Protein AF-A0A7J2MDX1-F1 (afdb_monomer)

Radius of gyration: 11.25 Å; Cα contacts (8 Å, |Δi|>4): 47; chains: 1; bounding box: 22×18×30 Å

Structure (mmCIF, N/CA/C/O backbone):
data_AF-A0A7J2MDX1-F1
#
_entry.id   AF-A0A7J2MDX1-F1
#
loop_
_atom_site.group_PDB
_atom_site.id
_atom_site.type_symbol
_atom_site.label_atom_id
_atom_site.label_alt_id
_atom_site.label_comp_id
_atom_site.label_asym_id
_atom_site.label_entity_id
_atom_site.label_seq_id
_atom_site.pdbx_PDB_ins_code
_atom_site.Cartn_x
_atom_site.Cartn_y
_atom_site.Cartn_z
_atom_site.occupancy
_atom_site.B_iso_or_equiv
_atom_site.auth_seq_id
_atom_site.auth_comp_id
_atom_site.auth_asym_id
_atom_site.auth_atom_id
_atom_site.pdbx_PDB_model_num
ATOM 1 N N . SER A 1 1 ? 1.043 -11.316 -7.348 1.00 80.75 1 SER A N 1
ATOM 2 C CA . SER A 1 1 ? 2.467 -10.904 -7.344 1.00 80.75 1 SER A CA 1
ATOM 3 C C . SER A 1 1 ? 2.822 -10.341 -8.706 1.00 80.75 1 SER A C 1
ATOM 5 O O . SER A 1 1 ? 2.364 -10.905 -9.691 1.00 80.75 1 SER A O 1
ATOM 7 N N . HIS A 1 2 ? 3.611 -9.266 -8.740 1.00 85.06 2 HIS A N 1
ATOM 8 C CA . HIS A 1 2 ? 4.030 -8.570 -9.960 1.00 85.06 2 HIS A CA 1
ATOM 9 C C . HIS A 1 2 ? 4.915 -9.432 -10.876 1.00 85.06 2 HIS A C 1
ATOM 11 O O . HIS A 1 2 ? 5.703 -10.261 -10.401 1.00 85.06 2 HIS A O 1
ATOM 17 N N . ARG A 1 3 ? 4.820 -9.208 -12.190 1.00 85.50 3 ARG A N 1
ATOM 18 C CA . ARG A 1 3 ? 5.654 -9.832 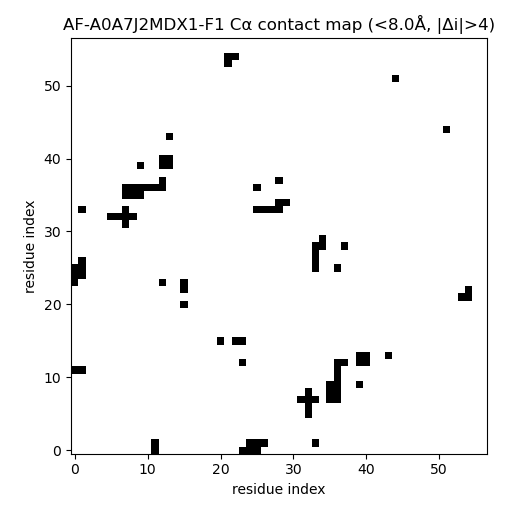-13.236 1.00 85.50 3 ARG A CA 1
ATOM 19 C C . ARG A 1 3 ? 6.601 -8.822 -13.898 1.00 85.50 3 ARG A C 1
ATOM 21 O O . ARG A 1 3 ? 6.353 -7.628 -13.891 1.00 85.50 3 ARG A O 1
ATOM 28 N N . SER A 1 4 ? 7.715 -9.293 -14.467 1.00 75.69 4 SER A N 1
ATOM 29 C CA . SER A 1 4 ? 8.836 -8.452 -14.943 1.00 75.69 4 SER A CA 1
ATOM 30 C C . SER A 1 4 ? 8.516 -7.491 -16.098 1.00 75.69 4 SER A C 1
ATOM 32 O O . SER A 1 4 ? 9.299 -6.568 -16.317 1.00 75.69 4 SER A O 1
ATOM 34 N N . ALA A 1 5 ? 7.400 -7.689 -16.803 1.00 80.69 5 ALA A N 1
ATOM 35 C CA . ALA A 1 5 ? 6.942 -6.872 -17.930 1.00 80.69 5 ALA A CA 1
ATOM 36 C C . ALA A 1 5 ? 5.483 -6.409 -17.744 1.00 80.69 5 ALA A C 1
ATOM 38 O O . ALA A 1 5 ? 4.681 -6.447 -18.673 1.00 80.69 5 ALA A O 1
ATOM 39 N N . GLU A 1 6 ? 5.112 -6.049 -16.517 1.00 84.31 6 GLU A N 1
ATOM 40 C CA . GLU A 1 6 ? 3.771 -5.546 -16.225 1.00 84.31 6 GLU A CA 1
ATOM 41 C C . GLU A 1 6 ? 3.566 -4.086 -16.639 1.00 84.31 6 GLU A C 1
ATOM 43 O O . GLU A 1 6 ? 4.507 -3.313 -16.809 1.00 84.31 6 GLU A O 1
ATOM 48 N N . THR A 1 7 ? 2.296 -3.716 -16.769 1.00 91.88 7 THR A N 1
ATOM 49 C CA . THR A 1 7 ? 1.843 -2.350 -17.027 1.00 91.88 7 THR A CA 1
ATOM 50 C C . THR A 1 7 ? 1.561 -1.611 -15.711 1.00 91.88 7 THR A C 1
ATOM 52 O O . THR A 1 7 ? 1.638 -2.180 -14.618 1.00 91.88 7 THR A O 1
ATOM 55 N N . CYS A 1 8 ? 1.182 -0.333 -15.808 1.00 94.06 8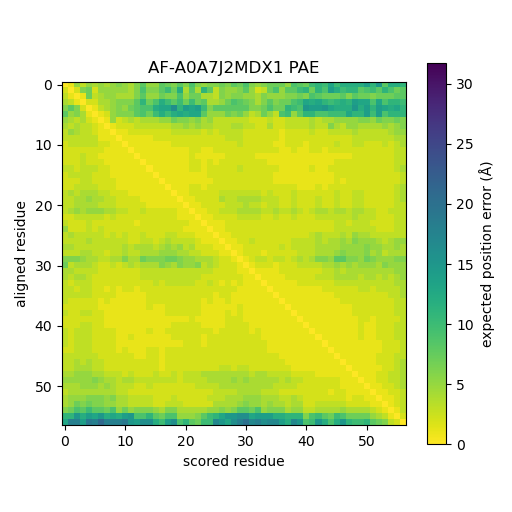 CYS A N 1
ATOM 56 C CA . CYS A 1 8 ? 0.685 0.465 -14.679 1.00 94.06 8 CYS A CA 1
ATOM 57 C C . CYS A 1 8 ? -0.728 0.077 -14.207 1.00 94.06 8 CYS A C 1
ATOM 59 O O . CYS A 1 8 ? -1.335 0.821 -13.440 1.00 94.06 8 CYS A O 1
ATOM 61 N N . ASP A 1 9 ? -1.256 -1.059 -14.664 1.00 94.38 9 ASP A N 1
ATOM 62 C CA . ASP A 1 9 ? -2.479 -1.632 -14.121 1.00 94.38 9 ASP A CA 1
ATOM 63 C C . ASP A 1 9 ? -2.266 -2.026 -12.652 1.00 94.38 9 ASP A C 1
ATOM 65 O O . ASP A 1 9 ? -1.272 -2.671 -12.299 1.00 94.38 9 ASP A O 1
ATOM 69 N N . SER A 1 10 ? -3.179 -1.605 -11.782 1.00 96.50 10 SER A N 1
ATOM 70 C CA . SER A 1 10 ? -3.082 -1.815 -10.341 1.00 96.50 10 SER A CA 1
ATOM 71 C C . SER A 1 10 ? -4.015 -2.897 -9.805 1.00 96.50 10 SER A C 1
ATOM 73 O O . SER A 1 10 ? -4.022 -3.089 -8.594 1.00 96.50 10 SER A O 1
ATOM 75 N N . MET A 1 11 ? -4.710 -3.658 -10.663 1.00 95.94 11 MET A N 1
ATOM 76 C CA . MET A 1 11 ? -5.758 -4.613 -10.264 1.00 95.94 11 MET A CA 1
ATOM 77 C C . MET A 1 11 ? -5.302 -5.618 -9.203 1.00 95.94 11 MET A C 1
ATOM 79 O O . MET A 1 11 ? -6.092 -6.082 -8.386 1.00 95.94 11 MET A O 1
ATOM 83 N N . ILE A 1 12 ? -4.015 -5.983 -9.191 1.00 95.81 12 ILE A N 1
ATOM 84 C CA . ILE A 1 12 ? -3.498 -6.932 -8.199 1.00 95.81 12 ILE A CA 1
ATOM 85 C C . ILE A 1 12 ? -3.481 -6.368 -6.769 1.00 95.81 12 ILE A C 1
ATOM 87 O O . ILE A 1 12 ? -3.425 -7.161 -5.833 1.00 95.81 12 ILE A O 1
ATOM 91 N N . ALA A 1 13 ? -3.494 -5.041 -6.595 1.00 97.38 13 ALA A N 1
ATOM 92 C CA . ALA A 1 13 ? -3.652 -4.398 -5.292 1.00 97.38 13 ALA A CA 1
ATOM 93 C C . ALA A 1 13 ? -5.095 -4.558 -4.795 1.00 97.38 13 ALA A C 1
ATOM 95 O O . ALA A 1 13 ? -5.302 -5.033 -3.681 1.00 97.38 13 ALA A O 1
ATOM 96 N N . ASP A 1 14 ? -6.074 -4.276 -5.658 1.00 97.81 14 ASP A N 1
ATOM 97 C CA . ASP A 1 14 ? -7.500 -4.432 -5.358 1.00 97.81 14 ASP A CA 1
ATOM 98 C C . ASP A 1 14 ? -7.847 -5.889 -5.029 1.00 97.81 14 ASP A C 1
ATOM 100 O O . ASP A 1 14 ? -8.463 -6.175 -4.005 1.00 97.81 14 ASP A O 1
ATOM 104 N N . VAL A 1 15 ? -7.371 -6.837 -5.847 1.00 97.69 15 VAL A N 1
ATOM 105 C CA . VAL A 1 15 ? -7.573 -8.274 -5.603 1.00 97.69 15 VAL A CA 1
ATOM 106 C C . VAL A 1 15 ? -6.951 -8.706 -4.277 1.00 97.69 15 VAL A C 1
ATOM 108 O O . VAL A 1 15 ? -7.564 -9.493 -3.563 1.00 97.69 15 VAL A O 1
ATOM 111 N N . ALA A 1 16 ? -5.758 -8.209 -3.929 1.00 97.06 16 ALA A N 1
ATOM 112 C CA . ALA A 1 16 ? -5.099 -8.571 -2.675 1.00 97.06 16 ALA A CA 1
ATOM 113 C C . ALA A 1 16 ? -5.911 -8.126 -1.451 1.00 97.06 16 ALA A C 1
ATOM 115 O O . ALA A 1 16 ? -6.088 -8.918 -0.527 1.00 97.06 16 ALA A O 1
ATOM 116 N N . VAL A 1 17 ? -6.449 -6.904 -1.469 1.00 97.06 17 VAL A N 1
ATOM 117 C CA . VAL A 1 17 ? -7.296 -6.397 -0.380 1.00 97.06 17 VAL A CA 1
ATOM 118 C C . VAL A 1 17 ? -8.637 -7.135 -0.343 1.00 97.06 17 VAL A C 1
ATOM 120 O O . VAL A 1 17 ? -9.062 -7.570 0.724 1.00 97.06 17 VAL A O 1
ATOM 123 N N . ALA A 1 18 ? -9.270 -7.356 -1.499 1.00 97.31 18 ALA A N 1
ATOM 124 C CA . ALA A 1 18 ? -10.580 -8.002 -1.592 1.00 97.31 18 ALA A CA 1
ATOM 125 C C . ALA A 1 18 ? -10.596 -9.438 -1.039 1.00 97.31 18 ALA A C 1
ATOM 127 O O . ALA A 1 18 ? -11.594 -9.862 -0.461 1.00 97.31 18 ALA A O 1
ATOM 128 N N . ILE A 1 19 ? -9.501 -10.187 -1.202 1.00 96.88 19 ILE A N 1
ATOM 129 C CA . ILE A 1 19 ? -9.381 -11.555 -0.670 1.00 96.88 19 ILE A CA 1
ATOM 130 C C . ILE A 1 19 ? -8.796 -11.607 0.748 1.00 96.88 19 ILE A C 1
ATOM 132 O O . ILE A 1 19 ? -8.645 -12.700 1.289 1.00 96.88 19 ILE A O 1
ATOM 136 N N . GLY A 1 20 ?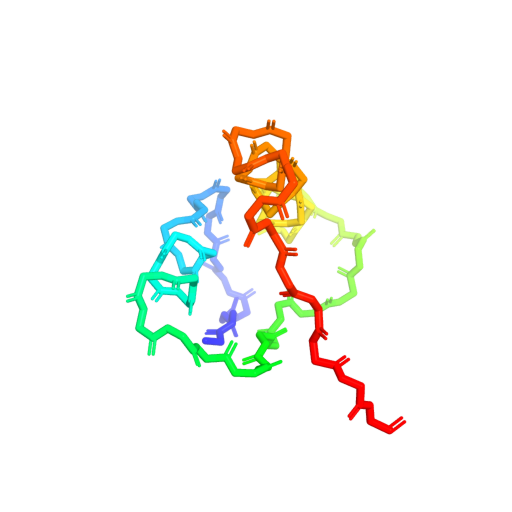 -8.433 -10.461 1.336 1.00 95.06 20 GLY A N 1
ATOM 137 C CA . GLY A 1 20 ? -7.778 -10.397 2.643 1.00 95.06 20 GLY A CA 1
ATOM 138 C C . GLY A 1 20 ? -6.387 -11.035 2.653 1.00 95.06 20 GLY A C 1
ATOM 139 O O . GLY A 1 20 ? -6.042 -11.731 3.602 1.00 95.06 20 GLY A O 1
ATOM 140 N N . ALA A 1 21 ? -5.601 -10.863 1.586 1.00 95.62 21 ALA A N 1
ATOM 141 C CA . ALA A 1 21 ? -4.234 -11.372 1.548 1.00 95.62 21 ALA A CA 1
ATOM 142 C C . ALA A 1 21 ? -3.318 -10.556 2.473 1.00 95.62 21 ALA A C 1
ATOM 144 O O . ALA A 1 21 ? -3.225 -9.339 2.335 1.00 95.62 21 ALA A O 1
ATOM 145 N N . ASP A 1 22 ? -2.554 -11.236 3.329 1.00 93.50 22 ASP A N 1
ATOM 146 C CA . ASP A 1 22 ? -1.622 -10.570 4.253 1.00 93.50 22 ASP A CA 1
ATOM 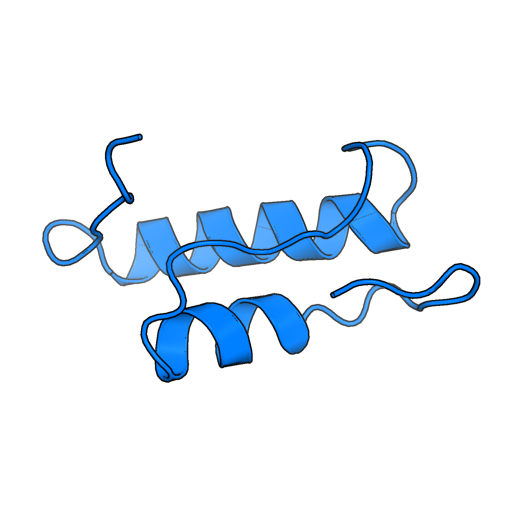147 C C . ASP A 1 22 ? -0.414 -9.930 3.547 1.00 93.50 22 ASP A C 1
ATOM 149 O O . ASP A 1 22 ? 0.201 -8.997 4.060 1.00 93.50 22 ASP A O 1
ATOM 153 N N . LEU A 1 23 ? -0.032 -10.446 2.371 1.00 94.06 23 LEU A N 1
ATOM 154 C CA . LEU A 1 23 ? 1.196 -10.062 1.673 1.00 94.06 23 LEU A CA 1
ATOM 155 C C . LEU A 1 23 ? 0.972 -9.849 0.175 1.00 94.06 23 LEU A C 1
ATOM 157 O O . LEU A 1 23 ? 0.516 -10.741 -0.545 1.00 94.06 23 LEU A O 1
ATOM 161 N N . LEU A 1 24 ? 1.449 -8.710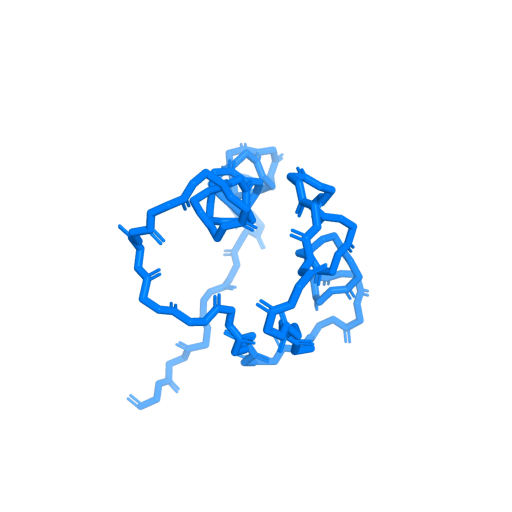 -0.335 1.00 94.06 24 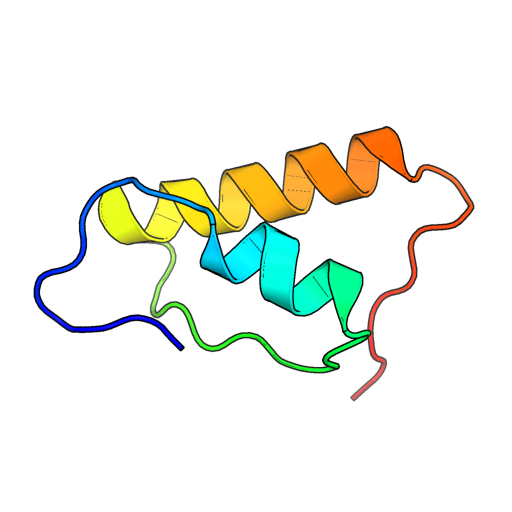LEU A N 1
ATOM 162 C CA . LEU A 1 24 ? 1.559 -8.438 -1.766 1.00 94.06 24 LEU A CA 1
ATOM 163 C C . LEU A 1 24 ? 3.019 -8.205 -2.168 1.00 94.06 24 LEU A C 1
ATOM 165 O O . LEU A 1 24 ? 3.644 -7.206 -1.824 1.00 94.06 24 LEU A O 1
ATOM 169 N N . LYS A 1 25 ? 3.559 -9.097 -3.003 1.00 94.38 25 LYS A N 1
ATOM 170 C CA . LYS A 1 25 ? 4.877 -8.901 -3.623 1.00 94.38 25 LYS A CA 1
ATOM 171 C C . LYS A 1 25 ? 4.745 -8.158 -4.951 1.00 94.38 25 LYS A C 1
ATOM 173 O O . LYS A 1 25 ? 4.423 -8.788 -5.967 1.00 94.38 25 LYS A O 1
ATOM 178 N N . THR A 1 26 ? 5.059 -6.860 -4.946 1.00 93.31 26 THR A N 1
ATOM 179 C CA . THR A 1 26 ? 5.008 -5.993 -6.139 1.00 93.31 26 THR A CA 1
ATOM 180 C C . THR A 1 26 ? 6.351 -5.376 -6.583 1.00 93.31 26 THR A C 1
ATOM 182 O O . THR A 1 26 ? 6.398 -4.555 -7.497 1.00 93.31 26 THR A O 1
ATOM 185 N N . GLY A 1 27 ? 7.470 -5.833 -6.008 1.00 91.56 27 GLY A N 1
ATOM 186 C CA . GLY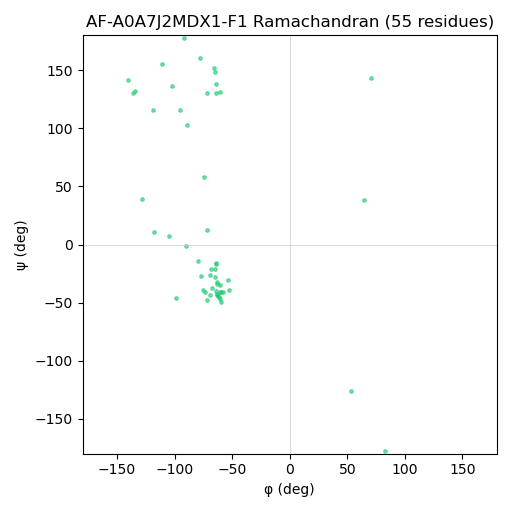 A 1 27 ? 8.821 -5.355 -6.345 1.00 91.56 27 GLY A CA 1
ATOM 187 C C . GLY A 1 27 ? 9.199 -4.062 -5.617 1.00 91.56 27 GLY A C 1
ATOM 188 O O . GLY A 1 27 ? 8.441 -3.584 -4.794 1.00 91.56 27 GLY A O 1
ATOM 189 N N . ALA A 1 28 ? 10.386 -3.509 -5.881 1.00 92.12 28 ALA A N 1
ATOM 190 C CA . ALA A 1 28 ? 10.809 -2.251 -5.252 1.00 92.12 28 ALA A CA 1
ATOM 191 C C . ALA A 1 28 ? 9.920 -1.068 -5.703 1.00 92.12 28 ALA A C 1
ATOM 193 O O . ALA A 1 28 ? 9.455 -1.099 -6.848 1.00 92.12 28 ALA A O 1
ATOM 194 N N . PRO A 1 29 ? 9.740 -0.016 -4.877 1.00 90.31 29 PRO A N 1
ATOM 195 C CA . PRO A 1 29 ? 8.978 1.195 -5.211 1.00 90.31 29 PRO A CA 1
ATOM 196 C C . PRO A 1 29 ? 9.758 2.096 -6.184 1.00 90.31 29 PRO A C 1
ATOM 198 O O . PRO A 1 29 ? 10.085 3.244 -5.909 1.00 90.31 29 PRO A O 1
ATOM 201 N N . ALA A 1 30 ? 10.107 1.534 -7.334 1.00 89.1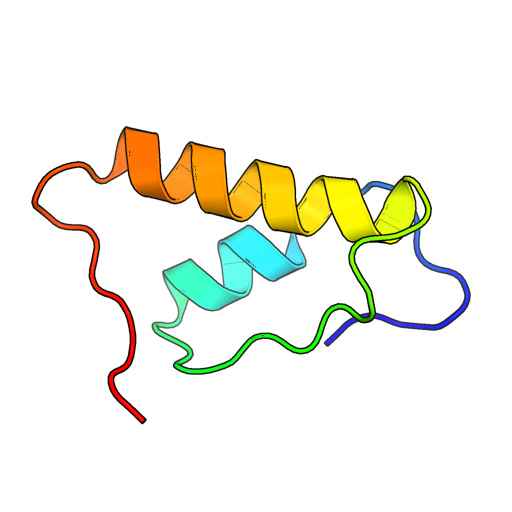9 30 ALA A N 1
ATOM 202 C CA . ALA A 1 30 ? 10.836 2.172 -8.411 1.00 89.19 30 ALA A CA 1
ATOM 203 C C . ALA A 1 30 ? 10.223 1.712 -9.734 1.00 89.19 30 ALA A C 1
ATOM 205 O O . ALA A 1 30 ? 9.920 0.527 -9.882 1.00 89.19 30 ALA A O 1
ATOM 206 N N . ARG A 1 31 ? 10.126 2.635 -10.697 1.00 91.75 31 ARG A N 1
ATOM 207 C CA . ARG A 1 31 ? 9.399 2.488 -11.972 1.00 91.75 31 ARG A CA 1
ATOM 208 C C . ARG A 1 31 ? 7.870 2.479 -11.824 1.00 91.75 31 ARG A C 1
ATOM 210 O O . ARG A 1 31 ? 7.318 1.952 -10.856 1.00 91.75 31 ARG A O 1
ATOM 217 N N . SER A 1 32 ? 7.194 3.091 -12.795 1.00 93.62 32 SER A N 1
ATOM 218 C CA . SER A 1 32 ? 5.766 3.429 -12.732 1.00 93.62 32 SER A CA 1
ATOM 219 C C . SER A 1 32 ? 4.845 2.209 -12.632 1.00 93.62 32 SER A C 1
ATOM 221 O O . SER A 1 32 ? 3.829 2.243 -11.937 1.00 93.62 32 SER A O 1
ATOM 223 N N . GLU A 1 33 ? 5.215 1.091 -13.258 1.00 93.25 33 GLU A N 1
ATOM 224 C CA . GLU A 1 33 ? 4.451 -0.160 -13.222 1.00 93.25 33 GLU A CA 1
ATOM 225 C C . GLU A 1 33 ? 4.368 -0.784 -11.817 1.00 93.25 33 GLU A C 1
ATOM 227 O O . GLU A 1 33 ? 3.459 -1.567 -11.525 1.00 93.25 33 GLU A O 1
ATOM 232 N N . ARG A 1 34 ? 5.300 -0.417 -10.928 1.00 94.12 34 ARG A N 1
ATOM 233 C CA . ARG A 1 34 ? 5.339 -0.870 -9.531 1.00 94.12 34 ARG A CA 1
ATOM 234 C C . ARG A 1 34 ? 4.747 0.162 -8.592 1.00 94.12 34 ARG A C 1
ATOM 236 O O . ARG A 1 34 ? 3.933 -0.191 -7.743 1.00 94.12 34 ARG A O 1
ATOM 243 N N . THR A 1 35 ? 5.123 1.432 -8.752 1.00 95.50 35 THR A N 1
ATOM 244 C CA . THR A 1 35 ? 4.606 2.517 -7.903 1.00 95.50 35 THR A CA 1
ATOM 245 C C . THR A 1 35 ? 3.098 2.693 -8.056 1.00 95.50 35 THR A C 1
ATOM 247 O O . THR A 1 35 ? 2.431 2.965 -7.067 1.00 95.50 35 THR A O 1
ATOM 250 N N . SER A 1 36 ? 2.530 2.430 -9.239 1.00 96.50 36 SER A N 1
ATOM 251 C CA . SER A 1 36 ? 1.072 2.422 -9.460 1.00 96.50 36 SER A CA 1
ATOM 252 C C . SER A 1 36 ? 0.307 1.527 -8.479 1.00 96.50 36 SER A C 1
ATOM 254 O O . SER A 1 36 ? -0.742 1.931 -7.985 1.00 96.50 36 SER A O 1
ATOM 256 N N . LYS A 1 37 ? 0.847 0.352 -8.136 1.00 95.69 37 LYS A N 1
ATOM 257 C CA . LYS A 1 37 ? 0.220 -0.602 -7.206 1.00 95.69 37 LYS A CA 1
ATOM 258 C C . LYS A 1 37 ? 0.334 -0.159 -5.755 1.00 95.69 37 LYS A C 1
ATOM 260 O O . LYS A 1 37 ? -0.632 -0.278 -5.015 1.00 95.69 37 LYS A O 1
ATOM 265 N N . TYR A 1 38 ? 1.472 0.415 -5.367 1.00 97.06 38 TYR A N 1
ATOM 266 C CA . TYR A 1 38 ? 1.618 1.056 -4.056 1.00 97.06 38 TYR A CA 1
ATOM 267 C C . TYR A 1 38 ? 0.654 2.234 -3.896 1.00 97.06 38 TYR A C 1
ATOM 269 O O . TYR A 1 38 ? -0.051 2.319 -2.899 1.00 97.06 38 TYR A O 1
ATOM 277 N N . ASN A 1 39 ? 0.553 3.090 -4.912 1.00 97.50 39 ASN A N 1
ATOM 278 C CA . ASN A 1 39 ? -0.370 4.223 -4.904 1.00 97.50 39 ASN A CA 1
ATOM 279 C C . ASN A 1 39 ? -1.835 3.777 -4.881 1.00 97.50 39 ASN A C 1
ATOM 281 O O . ASN A 1 39 ? -2.688 4.531 -4.428 1.00 97.50 39 ASN A O 1
ATOM 285 N N . GLN A 1 40 ? -2.146 2.597 -5.424 1.00 97.88 40 GLN A N 1
ATOM 286 C CA . GLN A 1 40 ? -3.483 2.025 -5.315 1.00 97.88 40 GLN A CA 1
ATOM 287 C C . GLN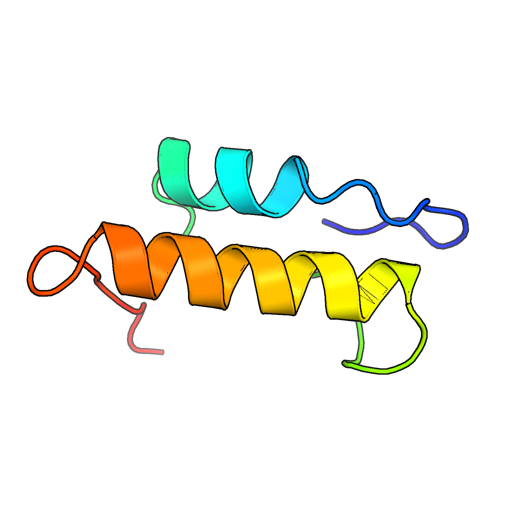 A 1 40 ? -3.750 1.506 -3.902 1.00 97.88 40 GLN A C 1
ATOM 289 O O . GLN A 1 40 ? -4.819 1.767 -3.375 1.00 97.88 40 GLN A O 1
ATOM 294 N N . LEU A 1 41 ? -2.778 0.858 -3.251 1.00 97.25 41 LEU A N 1
ATOM 295 C CA . LEU A 1 41 ? -2.921 0.462 -1.846 1.00 97.25 41 LEU A CA 1
ATOM 296 C C . LEU A 1 41 ? -3.148 1.666 -0.924 1.00 97.25 41 LEU A C 1
ATOM 298 O O . LEU A 1 41 ? -3.999 1.580 -0.050 1.00 97.25 41 LEU A O 1
ATOM 302 N N . LEU A 1 42 ? -2.446 2.782 -1.150 1.00 97.75 42 LEU A N 1
ATOM 303 C CA . LEU A 1 42 ? -2.670 4.025 -0.398 1.00 97.75 42 LEU A CA 1
ATOM 304 C C . LEU A 1 42 ? -4.084 4.582 -0.622 1.00 97.75 42 LEU A C 1
ATOM 306 O O . LEU A 1 42 ? -4.750 4.957 0.332 1.00 97.75 42 LEU A O 1
ATOM 310 N N . ARG A 1 43 ? -4.583 4.572 -1.865 1.00 98.44 43 ARG A N 1
ATOM 311 C CA . ARG A 1 43 ? -5.969 4.976 -2.162 1.00 98.44 43 ARG A CA 1
ATOM 312 C C . ARG A 1 43 ? -6.995 4.075 -1.474 1.00 98.44 43 ARG A C 1
ATOM 314 O O . ARG A 1 43 ? -7.940 4.575 -0.884 1.00 98.44 43 ARG A O 1
ATOM 321 N N . ILE A 1 44 ? -6.789 2.759 -1.513 1.00 97.94 44 ILE A N 1
ATOM 322 C CA . ILE A 1 44 ? -7.677 1.798 -0.846 1.00 97.94 44 ILE A CA 1
ATOM 323 C C . ILE A 1 44 ? -7.642 1.986 0.678 1.00 97.94 44 ILE A C 1
ATOM 325 O O . ILE A 1 44 ? -8.680 1.906 1.327 1.00 97.94 44 ILE A O 1
ATOM 329 N N . GLU A 1 45 ? -6.470 2.241 1.263 1.00 97.81 45 GLU A N 1
ATOM 330 C CA . GLU A 1 45 ? -6.349 2.565 2.688 1.00 97.81 45 GLU A CA 1
ATOM 331 C C . GLU A 1 45 ? -7.147 3.829 3.036 1.00 97.81 45 GLU A C 1
ATOM 333 O O . GLU A 1 45 ? -7.949 3.802 3.970 1.00 97.81 45 GLU A O 1
ATOM 338 N N . GLU A 1 46 ? -6.976 4.906 2.263 1.00 98.12 46 GLU A N 1
ATOM 339 C CA . GLU A 1 46 ? -7.725 6.156 2.438 1.00 98.12 46 GLU A CA 1
ATOM 340 C C . GLU A 1 46 ? -9.245 5.933 2.335 1.00 98.12 46 GLU A C 1
ATOM 342 O O . GLU A 1 46 ? -10.000 6.484 3.136 1.00 98.12 46 GLU A O 1
ATOM 347 N N . GLU A 1 47 ? -9.700 5.095 1.398 1.00 98.06 47 GLU A N 1
ATOM 348 C CA . GLU A 1 47 ? -11.116 4.741 1.224 1.00 98.06 47 GLU A CA 1
ATOM 349 C C . GLU A 1 47 ? -11.680 3.912 2.390 1.00 98.06 47 GLU A C 1
ATOM 351 O O . GLU A 1 47 ? -12.834 4.099 2.783 1.00 98.06 47 GLU A O 1
ATOM 356 N N . LEU A 1 48 ? -10.888 2.997 2.954 1.00 97.31 48 LEU A N 1
ATOM 357 C CA . LEU A 1 48 ? -11.300 2.150 4.077 1.00 97.31 48 LEU A CA 1
ATOM 358 C C . LEU A 1 48 ? -11.285 2.892 5.420 1.00 97.31 48 LEU A C 1
ATOM 360 O O . LEU A 1 48 ? -12.032 2.518 6.331 1.00 97.31 48 LEU A O 1
ATOM 364 N N . GLY A 1 49 ? -10.444 3.918 5.567 1.00 97.50 49 GLY A N 1
ATOM 365 C CA . GLY A 1 49 ? -10.318 4.699 6.795 1.00 97.50 49 GLY A CA 1
ATOM 366 C C . GLY A 1 49 ? -10.052 3.812 8.016 1.00 97.50 49 GLY A C 1
ATOM 367 O O . GLY A 1 49 ? -9.150 2.978 8.018 1.00 97.50 49 GLY A O 1
ATOM 368 N N . GLU A 1 50 ? -10.875 3.945 9.058 1.00 97.00 50 GLU A N 1
ATOM 369 C CA . GLU A 1 50 ? -10.733 3.178 10.309 1.00 97.00 50 GLU A CA 1
ATOM 370 C C . GLU A 1 50 ? -10.923 1.659 10.142 1.00 97.00 50 GLU A C 1
ATOM 372 O O . GLU A 1 50 ? -10.536 0.884 11.019 1.00 97.00 50 GLU A O 1
ATOM 377 N N . ALA A 1 51 ? -11.511 1.210 9.029 1.00 95.69 51 ALA A N 1
ATOM 378 C CA . ALA A 1 51 ? -11.660 -0.211 8.737 1.00 95.69 51 ALA A CA 1
ATOM 379 C C . ALA A 1 51 ? -10.373 -0.845 8.178 1.00 95.69 51 ALA A C 1
ATOM 381 O O . ALA A 1 51 ? -10.276 -2.077 8.145 1.00 95.69 51 ALA A O 1
ATOM 382 N N . ALA A 1 52 ? -9.396 -0.039 7.744 1.00 96.06 52 ALA A N 1
ATOM 383 C CA . ALA A 1 52 ? -8.139 -0.530 7.197 1.00 96.06 52 ALA A CA 1
ATOM 384 C C . ALA A 1 52 ? -7.335 -1.298 8.258 1.00 96.06 52 ALA A C 1
ATOM 386 O O . ALA A 1 52 ? -7.237 -0.901 9.421 1.00 96.06 52 ALA A O 1
ATOM 387 N N . ARG A 1 53 ? -6.737 -2.423 7.855 1.00 94.38 53 ARG A N 1
ATOM 388 C CA . ARG A 1 53 ? -5.887 -3.244 8.724 1.00 94.38 53 ARG A CA 1
ATOM 389 C C . ARG A 1 53 ? -4.619 -3.635 7.993 1.00 94.38 53 ARG A C 1
ATOM 391 O O . ARG A 1 53 ? -4.673 -4.146 6.879 1.00 94.38 53 ARG A O 1
ATOM 398 N N . PHE A 1 54 ? -3.493 -3.448 8.668 1.00 91.50 54 PHE A N 1
ATOM 399 C CA . PHE A 1 54 ? -2.190 -3.898 8.205 1.00 91.50 54 PHE A CA 1
ATOM 400 C C . PHE A 1 54 ? -1.795 -5.172 8.942 1.00 91.50 54 PHE A C 1
ATOM 402 O O . PHE A 1 54 ? -1.958 -5.266 10.161 1.00 91.50 54 PHE A O 1
ATOM 409 N N . ALA A 1 55 ? -1.264 -6.146 8.203 1.00 90.44 55 ALA A N 1
ATOM 410 C CA . ALA A 1 55 ? -0.683 -7.336 8.803 1.00 90.44 55 ALA A CA 1
ATOM 411 C C . ALA A 1 55 ? 0.489 -6.935 9.719 1.00 90.44 55 ALA A C 1
ATOM 413 O O . ALA A 1 55 ? 1.356 -6.154 9.324 1.00 90.44 55 ALA A O 1
ATOM 414 N N . GLN A 1 56 ? 0.507 -7.464 10.944 1.00 81.62 56 GLN A N 1
ATOM 415 C CA . GLN A 1 56 ? 1.633 -7.334 11.869 1.00 81.62 56 GLN A CA 1
ATOM 416 C C . GLN A 1 56 ? 2.505 -8.585 11.726 1.00 81.62 56 GLN A C 1
ATOM 418 O O . GLN A 1 56 ? 2.026 -9.691 11.977 1.00 81.62 56 GLN A O 1
ATOM 423 N N . LEU A 1 57 ? 3.747 -8.410 11.270 1.00 71.75 57 LEU A N 1
ATOM 424 C CA . LEU A 1 57 ? 4.742 -9.472 11.065 1.00 71.75 57 LEU A CA 1
ATOM 425 C C . LEU A 1 57 ? 5.855 -9.385 12.105 1.00 71.75 57 LEU A C 1
ATOM 427 O O . LEU A 1 57 ? 6.215 -8.242 12.472 1.00 71.75 57 LEU A O 1
#

Mean predicted aligned error: 3.23 Å

Solvent-accessible surface area (backbone atoms only — not comparable to full-atom values): 3562 Å² total; per-residue (Å²): 114,67,60,100,84,58,56,60,70,34,64,71,39,56,52,34,59,75,72,66,54,79,76,82,58,50,75,64,90,58,61,63,44,28,37,37,27,54,57,42,45,53,50,52,40,64,73,44,47,93,74,50,82,79,73,86,129

pLDDT: mean 93.27, std 5.8, range [71.75, 98.44]

Foldseek 3Di:
DDDPDADLDQVVLVVCVVVVPQDDDQDDCDDNSRVSNVVVNVVVCVVCPPNDDHDDD

Sequence (57 aa):
SHRSAETCDSMIADVAVAIGADLLKTGAPARSERTSKYNQLLRIEEELGEAARFAQL

Secondary structure (DSSP, 8-state):
---TT--S--HHHHHHHHTT-S------S-SHHHHHHHHHHHHHHHHHGGG--PPP-

Nearest PDB structures (foldseek):
  1pdy-assembly1_A  TM=9.804E-01  e=1.905E-04  Homarus gammarus
  7ugu-assembly1_G  TM=9.632E-01  e=1.267E-04  Streptococcus pyogenes
  7v67-assembly1_B  TM=9.841E-01  e=2.501E-04  Candida albicans SC5314
  8dg4-assembly1_E  TM=9.750E-01  e=3.284E-04  Streptococcus sp. 'group A'
  3otr-assembly3_F  TM=9.862E-01  e=7.429E-04  Toxoplasma gondii ME49